Protein AF-A0A960ARK1-F1 (afdb_monomer_lite)

pLDDT: mean 86.9, std 8.91, range [54.19, 97.44]

Structure (mmCIF, N/CA/C/O backbone):
data_AF-A0A960ARK1-F1
#
_entry.id   AF-A0A960ARK1-F1
#
loop_
_atom_site.group_PDB
_atom_site.id
_atom_site.type_symbol
_atom_site.label_atom_id
_atom_site.label_alt_id
_atom_site.label_comp_id
_atom_site.label_asym_id
_atom_site.label_entity_id
_atom_site.label_seq_id
_atom_site.pdbx_PDB_ins_code
_atom_site.Cartn_x
_atom_site.Cartn_y
_atom_site.Cartn_z
_atom_site.occupancy
_atom_site.B_iso_or_equiv
_atom_site.auth_seq_id
_atom_site.auth_comp_id
_atom_site.auth_asym_id
_atom_site.auth_atom_id
_atom_site.pdbx_PDB_model_num
ATOM 1 N N . PHE A 1 1 ? 4.657 -4.966 16.141 1.00 58.72 1 PHE A N 1
ATOM 2 C CA . PHE A 1 1 ? 5.696 -5.941 16.559 1.00 58.72 1 PHE A CA 1
ATOM 3 C C . PHE A 1 1 ? 6.829 -5.249 17.342 1.00 58.72 1 PHE A C 1
ATOM 5 O O . PHE A 1 1 ? 8.009 -5.341 17.005 1.00 58.72 1 PHE A O 1
ATOM 12 N N . GLY A 1 2 ? 6.479 -4.531 18.416 1.00 61.66 2 GLY A N 1
ATOM 13 C CA . GLY A 1 2 ? 7.313 -3.431 18.928 1.00 61.66 2 GLY A CA 1
ATOM 14 C C . GLY A 1 2 ? 8.572 -3.804 19.720 1.00 61.66 2 GLY A C 1
ATOM 15 O O . GLY A 1 2 ? 9.470 -2.980 19.815 1.00 61.66 2 GLY A O 1
ATOM 16 N N . ALA A 1 3 ? 8.666 -5.019 20.268 1.00 74.06 3 ALA A N 1
ATOM 17 C CA . ALA A 1 3 ? 9.745 -5.410 21.191 1.00 74.06 3 ALA A CA 1
ATOM 18 C C . ALA A 1 3 ? 10.875 -6.238 20.546 1.00 74.06 3 ALA A C 1
ATOM 20 O O . ALA A 1 3 ? 11.722 -6.778 21.250 1.00 74.06 3 ALA A O 1
ATOM 21 N N . VAL A 1 4 ? 10.860 -6.379 19.219 1.00 78.31 4 VAL A N 1
ATOM 22 C CA . VAL A 1 4 ? 11.792 -7.223 18.456 1.00 78.31 4 VAL A CA 1
ATOM 23 C C . VAL A 1 4 ? 12.667 -6.343 17.567 1.00 78.31 4 VAL A C 1
ATOM 25 O O . VAL A 1 4 ? 12.166 -5.356 17.026 1.00 78.31 4 VAL A O 1
ATOM 28 N N . ASP A 1 5 ? 13.944 -6.696 17.402 1.00 86.12 5 ASP A N 1
ATOM 29 C CA . ASP A 1 5 ? 14.881 -6.011 16.504 1.00 86.12 5 ASP A CA 1
ATOM 30 C C . ASP A 1 5 ? 14.340 -5.869 15.067 1.00 86.12 5 ASP A C 1
ATOM 32 O O . ASP A 1 5 ? 13.632 -6.765 14.600 1.00 86.12 5 ASP A O 1
ATOM 36 N N . PRO A 1 6 ? 14.694 -4.801 14.320 1.00 80.25 6 PRO A N 1
ATOM 37 C CA . PRO A 1 6 ? 14.083 -4.486 13.022 1.00 80.25 6 PRO A CA 1
ATOM 38 C C . PRO A 1 6 ? 14.102 -5.631 11.997 1.00 80.25 6 PRO A C 1
ATOM 40 O O . PRO A 1 6 ? 13.084 -5.919 11.377 1.00 80.25 6 PRO A O 1
ATOM 43 N N . ILE A 1 7 ? 15.229 -6.338 11.862 1.00 83.88 7 ILE A N 1
ATOM 44 C CA . ILE A 1 7 ? 15.363 -7.451 10.904 1.00 83.88 7 ILE A CA 1
ATOM 45 C C . ILE A 1 7 ? 14.498 -8.645 11.326 1.00 83.88 7 ILE A C 1
ATOM 47 O O . ILE A 1 7 ? 13.845 -9.287 10.506 1.00 83.88 7 ILE A O 1
ATOM 51 N N . ALA A 1 8 ? 14.492 -8.965 12.620 1.00 85.12 8 ALA A N 1
ATOM 52 C CA . ALA A 1 8 ? 13.692 -10.066 13.141 1.00 85.12 8 ALA A CA 1
ATOM 53 C C . ALA A 1 8 ? 12.192 -9.735 13.083 1.00 85.12 8 ALA A C 1
ATOM 55 O O . ALA A 1 8 ? 11.381 -10.610 12.790 1.00 85.12 8 ALA A O 1
ATOM 56 N N . ARG A 1 9 ? 11.828 -8.465 13.283 1.00 87.56 9 ARG A N 1
ATOM 57 C CA . ARG A 1 9 ? 10.473 -7.951 13.101 1.00 87.56 9 ARG A CA 1
ATOM 58 C C . ARG A 1 9 ? 9.977 -8.169 11.677 1.00 87.56 9 ARG A C 1
ATOM 60 O O . ARG A 1 9 ? 8.888 -8.703 11.512 1.00 87.56 9 ARG A O 1
ATOM 67 N N . GLU A 1 10 ? 10.766 -7.786 10.680 1.00 87.69 10 GLU A N 1
ATOM 68 C CA . GLU A 1 10 ? 10.393 -7.943 9.273 1.00 87.69 10 GLU A CA 1
ATOM 69 C C . GLU A 1 10 ? 10.127 -9.412 8.920 1.00 87.69 10 GLU A C 1
ATOM 71 O O . GLU A 1 10 ? 9.072 -9.735 8.380 1.00 87.69 10 GLU A O 1
ATOM 76 N N . ARG A 1 11 ? 11.009 -10.320 9.356 1.00 89.25 11 ARG A N 1
ATOM 77 C CA . ARG A 1 11 ? 10.811 -11.766 9.165 1.00 89.25 11 ARG A CA 1
ATOM 78 C C . ARG A 1 11 ? 9.528 -12.277 9.818 1.00 89.25 11 ARG A C 1
ATOM 80 O O . ARG A 1 11 ? 8.808 -13.064 9.219 1.00 89.25 11 ARG A O 1
ATOM 87 N N . LEU A 1 12 ? 9.225 -11.838 11.041 1.00 91.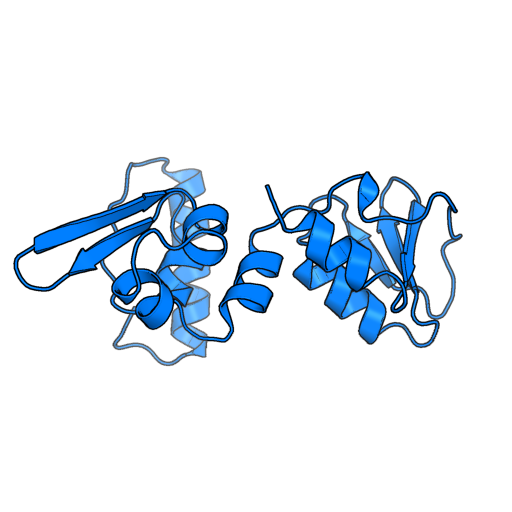94 12 LEU A N 1
ATOM 88 C CA . LEU A 1 12 ? 8.000 -12.248 11.735 1.00 91.94 12 LEU A CA 1
ATOM 89 C C . LEU A 1 12 ? 6.734 -11.755 11.028 1.00 91.94 12 LEU A C 1
ATOM 91 O O . LEU A 1 12 ? 5.715 -12.440 11.060 1.00 91.94 12 LEU A O 1
ATOM 95 N N . GLN A 1 13 ? 6.789 -10.577 10.411 1.00 91.75 13 GLN A N 1
ATOM 96 C CA . GLN A 1 13 ? 5.689 -10.041 9.617 1.00 91.75 13 GLN A CA 1
ATOM 97 C C . GLN A 1 13 ? 5.440 -10.891 8.368 1.00 91.75 13 GLN A C 1
ATOM 99 O O . GLN A 1 13 ? 4.292 -11.223 8.081 1.00 91.75 13 GLN A O 1
ATOM 104 N N . ASP A 1 14 ? 6.501 -11.300 7.674 1.00 92.94 14 ASP A N 1
ATOM 105 C CA . ASP A 1 14 ? 6.389 -12.143 6.480 1.00 92.94 14 ASP A CA 1
ATOM 106 C C . ASP A 1 14 ? 5.857 -13.544 6.831 1.00 92.94 14 ASP A C 1
ATOM 108 O O . ASP A 1 14 ? 4.942 -14.052 6.182 1.00 92.94 14 ASP A O 1
ATOM 112 N N . GLU A 1 15 ? 6.350 -14.139 7.922 1.00 93.69 15 GLU A N 1
ATOM 113 C CA . GLU A 1 15 ? 5.837 -15.410 8.453 1.00 93.69 15 GLU A CA 1
ATOM 114 C C . GLU A 1 15 ? 4.368 -15.306 8.884 1.00 93.69 15 GLU A C 1
ATOM 116 O O . GLU A 1 15 ? 3.571 -16.221 8.657 1.00 93.69 15 GLU A O 1
ATOM 121 N N . PHE A 1 16 ? 3.976 -14.178 9.484 1.00 93.50 16 PHE A N 1
ATOM 122 C CA . PHE A 1 16 ? 2.583 -13.917 9.831 1.00 93.50 16 PHE A CA 1
ATOM 123 C C . PHE A 1 16 ? 1.691 -13.878 8.584 1.00 93.50 16 PHE A C 1
ATOM 125 O O . PHE A 1 16 ? 0.634 -14.509 8.589 1.00 93.50 16 PHE A O 1
ATOM 132 N N . LEU A 1 17 ? 2.115 -13.196 7.514 1.00 92.94 17 LEU A N 1
ATOM 133 C CA . LEU A 1 17 ? 1.376 -13.143 6.249 1.00 92.94 17 LEU A CA 1
ATOM 134 C C . LEU A 1 17 ? 1.247 -14.532 5.611 1.00 92.94 17 LEU A C 1
ATOM 136 O O . LEU A 1 17 ? 0.144 -14.941 5.246 1.00 92.94 17 LEU A O 1
ATOM 140 N N . ALA A 1 18 ? 2.340 -15.298 5.560 1.00 93.81 18 ALA A N 1
ATOM 141 C CA . ALA A 1 18 ? 2.333 -16.664 5.037 1.00 93.81 18 ALA A CA 1
ATOM 142 C C . ALA A 1 18 ? 1.404 -17.590 5.845 1.00 93.81 18 ALA A C 1
ATOM 144 O O . ALA A 1 18 ? 0.679 -18.427 5.296 1.00 93.81 18 ALA A O 1
ATOM 145 N N . LEU A 1 19 ? 1.387 -17.438 7.172 1.00 93.56 19 LEU A N 1
ATOM 146 C CA . LEU A 1 19 ? 0.465 -18.168 8.032 1.00 93.56 19 LEU A CA 1
ATOM 147 C C . LEU A 1 19 ? -0.985 -17.732 7.800 1.00 93.56 19 LEU A C 1
ATOM 149 O O . LEU A 1 19 ? -1.864 -18.590 7.706 1.00 93.56 19 LEU A O 1
ATOM 153 N N . HIS A 1 20 ? -1.245 -16.429 7.711 1.00 92.62 20 HIS A N 1
ATOM 154 C CA . HIS A 1 20 ? -2.579 -15.892 7.482 1.00 92.62 20 HIS A CA 1
ATOM 155 C C . HIS A 1 20 ? -3.178 -16.414 6.169 1.00 92.62 20 HIS A C 1
ATOM 157 O O . HIS A 1 20 ? -4.307 -16.906 6.190 1.00 92.62 20 HIS A O 1
ATOM 163 N N . ASP A 1 21 ? -2.408 -16.428 5.077 1.00 92.62 21 ASP A N 1
ATOM 164 C CA . ASP A 1 21 ? -2.853 -16.942 3.773 1.00 92.62 21 ASP A CA 1
ATOM 165 C C . ASP A 1 21 ? -3.238 -18.435 3.821 1.00 92.62 21 ASP A C 1
ATOM 167 O O . ASP A 1 21 ? -4.227 -18.879 3.224 1.00 92.62 21 ASP A O 1
ATOM 171 N N . ARG A 1 22 ? -2.514 -19.215 4.632 1.00 94.44 22 ARG A N 1
ATOM 172 C CA . ARG A 1 22 ? -2.778 -20.644 4.834 1.00 94.44 22 ARG A CA 1
ATOM 173 C C . ARG A 1 22 ? -3.987 -20.923 5.731 1.00 94.44 22 ARG A C 1
ATOM 175 O O . ARG A 1 22 ? -4.740 -21.856 5.461 1.00 94.44 22 ARG A O 1
ATOM 182 N N . VAL A 1 23 ? -4.159 -20.177 6.826 1.00 94.81 23 VAL A N 1
ATOM 183 C CA . VAL A 1 23 ? -5.200 -20.455 7.841 1.00 94.81 23 VAL A CA 1
ATOM 184 C C . VAL A 1 23 ? -6.515 -19.726 7.525 1.00 94.81 23 VAL A C 1
ATOM 186 O O . VAL A 1 23 ? -7.590 -20.223 7.872 1.00 94.81 23 VAL A O 1
ATOM 189 N N . ARG A 1 24 ? -6.448 -18.569 6.853 1.00 90.88 24 ARG A N 1
ATOM 190 C CA . ARG A 1 24 ? -7.590 -17.751 6.399 1.00 90.88 24 ARG A CA 1
ATOM 191 C C . ARG A 1 24 ? -8.578 -17.403 7.512 1.00 90.88 24 ARG A C 1
ATOM 193 O O . ARG A 1 24 ? -9.791 -17.574 7.381 1.00 90.88 24 ARG A O 1
ATOM 200 N N . LYS A 1 25 ? -8.056 -16.944 8.649 1.00 94.75 25 LYS A N 1
ATOM 201 C CA . LYS A 1 25 ? -8.862 -16.412 9.760 1.00 94.75 25 LYS A CA 1
ATOM 202 C C . LYS A 1 25 ? -8.853 -14.901 9.721 1.00 94.75 25 LYS A C 1
ATOM 204 O O . LYS A 1 25 ? -7.821 -14.312 9.442 1.00 94.75 25 LYS A O 1
ATOM 209 N N . THR A 1 26 ? -9.969 -14.282 10.083 1.00 95.06 26 THR A N 1
ATOM 210 C CA . THR A 1 26 ? -10.017 -12.837 10.306 1.00 95.06 26 THR A CA 1
ATOM 211 C C . THR A 1 26 ? -9.109 -12.471 11.478 1.00 95.06 26 THR A C 1
ATOM 213 O O . THR A 1 26 ? -9.264 -13.015 12.572 1.00 95.06 26 THR A O 1
ATOM 216 N N . VAL A 1 27 ? -8.171 -11.553 11.247 1.00 94.19 27 VAL A N 1
ATOM 217 C CA . VAL A 1 27 ? -7.255 -11.039 12.269 1.00 94.19 27 VAL A CA 1
ATOM 218 C C . VAL A 1 27 ? -7.490 -9.544 12.437 1.00 94.19 27 VAL A C 1
ATOM 220 O O . VAL A 1 27 ? -7.652 -8.823 11.458 1.00 94.19 27 VAL A O 1
ATOM 223 N N . VAL A 1 28 ? -7.494 -9.082 13.685 1.00 95.06 28 VAL A N 1
ATOM 224 C CA . VAL A 1 28 ? -7.443 -7.657 14.020 1.00 95.06 28 VAL A CA 1
ATOM 225 C C . VAL A 1 28 ? -6.086 -7.395 14.656 1.00 95.06 28 VAL A C 1
ATOM 227 O O . VAL A 1 28 ? -5.803 -7.904 15.741 1.00 95.06 28 VAL A O 1
ATOM 230 N N . LEU A 1 29 ? -5.240 -6.632 13.965 1.00 93.75 29 LEU A N 1
ATOM 231 C CA . LEU A 1 29 ? -3.935 -6.212 14.463 1.00 93.75 29 LEU A CA 1
ATOM 232 C C . LEU A 1 29 ? -4.016 -4.762 14.945 1.00 93.75 29 LEU A C 1
ATOM 234 O O . LEU A 1 29 ? -4.560 -3.905 14.255 1.00 93.75 29 LEU A O 1
ATOM 238 N N . VAL A 1 30 ? -3.448 -4.490 16.119 1.00 93.44 30 VAL A N 1
ATOM 239 C CA . VAL A 1 30 ? -3.320 -3.133 16.658 1.00 93.44 30 VAL A CA 1
ATOM 240 C C . VAL A 1 30 ? -1.851 -2.747 16.633 1.00 93.44 30 VAL A C 1
ATOM 242 O O . VAL A 1 30 ? -1.007 -3.444 17.199 1.00 93.44 30 VAL A O 1
ATOM 245 N N . THR A 1 31 ? -1.549 -1.631 15.982 1.00 91.56 31 THR A N 1
ATOM 246 C CA . THR A 1 31 ? -0.206 -1.060 15.927 1.00 91.56 31 THR A CA 1
ATOM 247 C C . THR A 1 31 ? -0.275 0.463 15.989 1.00 91.56 31 THR A C 1
ATOM 249 O O . THR A 1 31 ? -1.310 1.060 15.700 1.00 91.56 31 THR A O 1
ATOM 252 N N . HIS A 1 32 ? 0.826 1.076 16.411 1.00 90.06 32 HIS A N 1
ATOM 253 C CA . HIS A 1 32 ? 1.029 2.525 16.360 1.00 90.06 32 HIS A CA 1
ATOM 254 C C . HIS A 1 32 ? 1.868 2.944 15.145 1.00 90.06 32 HIS A C 1
ATOM 256 O O . HIS A 1 32 ? 2.070 4.133 14.931 1.00 90.06 32 HIS A O 1
ATOM 262 N N . ASP A 1 33 ? 2.381 1.975 14.387 1.00 88.69 33 ASP A N 1
ATOM 263 C CA . ASP A 1 33 ? 3.251 2.193 13.241 1.00 88.69 33 ASP A CA 1
ATOM 264 C C . ASP A 1 33 ? 2.443 2.035 11.947 1.00 88.69 33 ASP A C 1
ATOM 266 O O . ASP A 1 33 ? 1.866 0.976 11.675 1.00 88.69 33 ASP A O 1
ATOM 270 N N . ILE A 1 34 ? 2.385 3.105 11.154 1.00 89.50 34 ILE A N 1
ATOM 271 C CA . ILE A 1 34 ? 1.658 3.110 9.885 1.00 89.50 34 ILE A CA 1
ATOM 272 C C . ILE A 1 34 ? 2.263 2.130 8.876 1.00 89.50 34 ILE A C 1
ATOM 274 O O . ILE A 1 34 ? 1.515 1.522 8.113 1.00 89.50 34 ILE A O 1
ATOM 278 N N . ASP A 1 35 ? 3.577 1.909 8.896 1.00 88.75 35 ASP A N 1
ATOM 279 C CA . ASP A 1 35 ? 4.238 1.014 7.947 1.00 88.75 35 ASP A CA 1
ATOM 280 C C . ASP A 1 35 ? 3.884 -0.446 8.239 1.00 88.75 35 ASP A C 1
ATOM 282 O O . ASP A 1 35 ? 3.647 -1.228 7.314 1.00 88.75 35 ASP A O 1
ATOM 286 N N . GLU A 1 36 ? 3.729 -0.805 9.519 1.00 91.31 36 GLU A N 1
ATOM 287 C CA . GLU A 1 36 ? 3.184 -2.111 9.901 1.00 91.31 36 GLU A CA 1
ATOM 288 C C . GLU A 1 36 ? 1.738 -2.274 9.415 1.00 91.31 36 GLU A C 1
ATOM 290 O O . GLU A 1 36 ? 1.387 -3.320 8.868 1.00 91.31 36 GLU A O 1
ATOM 295 N N . ALA A 1 37 ? 0.897 -1.248 9.589 1.00 93.56 37 ALA A N 1
ATOM 296 C CA . ALA A 1 37 ? -0.502 -1.296 9.169 1.00 93.56 37 ALA A CA 1
ATOM 297 C C . ALA A 1 37 ? -0.648 -1.408 7.642 1.00 93.56 37 ALA A C 1
ATOM 299 O O . ALA A 1 37 ? -1.498 -2.154 7.161 1.00 93.56 37 ALA A O 1
ATOM 300 N N . VAL A 1 38 ? 0.200 -0.706 6.886 1.00 92.56 38 VAL A N 1
ATOM 301 C CA . VAL A 1 38 ? 0.227 -0.737 5.417 1.00 92.56 38 VAL A CA 1
ATOM 302 C C . VAL A 1 38 ? 0.731 -2.079 4.894 1.00 92.56 38 VAL A C 1
ATOM 304 O O . VAL A 1 38 ? 0.164 -2.597 3.937 1.00 92.56 38 VAL A O 1
ATOM 307 N N . LYS A 1 39 ? 1.764 -2.661 5.519 1.00 91.00 39 LYS A N 1
ATOM 308 C CA . LYS A 1 39 ? 2.320 -3.955 5.096 1.00 91.00 39 LYS A CA 1
ATOM 309 C C . LYS A 1 39 ? 1.389 -5.129 5.413 1.00 91.00 39 LYS A C 1
ATOM 311 O O . LYS A 1 39 ? 1.322 -6.075 4.636 1.00 91.00 39 LYS A O 1
ATOM 316 N N . LEU A 1 40 ? 0.721 -5.101 6.566 1.00 93.25 40 LEU A N 1
ATOM 317 C CA . LEU A 1 40 ? 0.000 -6.263 7.102 1.00 93.25 40 LEU A CA 1
ATOM 318 C C . LEU A 1 40 ? -1.519 -6.211 6.925 1.00 93.25 40 LEU A C 1
ATOM 320 O O . LEU A 1 40 ? -2.179 -7.233 7.099 1.00 93.25 40 LEU A O 1
ATOM 324 N N . GLY A 1 41 ? -2.086 -5.029 6.686 1.00 93.19 41 GLY A N 1
ATOM 325 C CA . GLY A 1 41 ? -3.526 -4.813 6.722 1.00 93.19 41 GLY A CA 1
ATOM 326 C C . GLY A 1 41 ? -4.173 -4.791 5.343 1.00 93.19 41 GLY A C 1
ATOM 327 O O . GLY A 1 41 ? -3.802 -3.995 4.487 1.00 93.19 41 GLY A O 1
ATOM 328 N N . ASP A 1 42 ? -5.254 -5.555 5.177 1.00 94.31 42 ASP A N 1
ATOM 329 C CA . ASP A 1 42 ? -6.162 -5.393 4.029 1.00 94.31 42 ASP A CA 1
ATOM 330 C C . ASP A 1 42 ? -6.926 -4.059 4.097 1.00 94.31 42 ASP A C 1
ATOM 332 O O . ASP A 1 42 ? -7.288 -3.449 3.085 1.00 94.31 42 ASP A O 1
ATOM 336 N N . ARG A 1 43 ? -7.213 -3.621 5.328 1.00 96.44 43 ARG A N 1
ATOM 337 C CA . ARG A 1 43 ? -7.876 -2.364 5.680 1.00 96.44 43 ARG A CA 1
ATOM 338 C C . ARG A 1 43 ? -7.252 -1.800 6.949 1.00 96.44 43 ARG A C 1
ATOM 340 O O . ARG A 1 43 ? -6.900 -2.550 7.856 1.00 96.44 43 ARG A O 1
ATOM 347 N N . ILE A 1 44 ? -7.178 -0.479 7.028 1.00 97.19 44 ILE A N 1
ATOM 348 C CA . ILE A 1 44 ? -6.596 0.260 8.144 1.00 97.19 44 ILE A CA 1
ATOM 349 C C . ILE A 1 44 ? -7.694 1.093 8.796 1.00 97.19 44 ILE A C 1
ATOM 351 O O . ILE A 1 44 ? -8.381 1.851 8.116 1.00 97.19 44 ILE A O 1
ATOM 355 N N . ALA A 1 45 ? -7.841 0.952 10.113 1.00 97.19 45 ALA A N 1
ATOM 356 C CA . ALA A 1 45 ? -8.664 1.819 10.947 1.00 97.19 45 ALA A CA 1
ATOM 357 C C . ALA A 1 45 ? -7.747 2.777 11.715 1.00 97.19 45 ALA A C 1
ATOM 359 O O . ALA A 1 45 ? -7.030 2.355 12.621 1.00 97.19 45 ALA A O 1
ATOM 360 N N . VAL A 1 46 ? -7.762 4.059 11.360 1.00 96.12 46 VAL A N 1
ATOM 361 C CA . VAL A 1 46 ? -7.031 5.096 12.092 1.00 96.12 46 VAL A CA 1
ATOM 362 C C . VAL A 1 46 ? -7.913 5.579 13.234 1.00 96.12 46 VAL A C 1
ATOM 364 O O . VAL A 1 46 ? -9.025 6.062 13.014 1.00 96.12 46 VAL A O 1
ATOM 367 N N . MET A 1 47 ? -7.426 5.429 14.462 1.00 94.69 47 MET A N 1
ATOM 368 C CA . MET A 1 47 ? -8.155 5.798 15.672 1.00 94.69 47 MET A CA 1
ATOM 369 C C . MET A 1 47 ? -7.408 6.899 16.419 1.00 94.69 47 MET A C 1
ATOM 371 O O . MET A 1 47 ? -6.192 6.822 16.588 1.00 94.69 47 MET A O 1
ATOM 375 N N . ARG A 1 48 ? -8.135 7.901 16.918 1.00 91.81 48 ARG A N 1
ATOM 376 C CA . ARG A 1 48 ? -7.579 8.934 17.803 1.00 91.81 48 ARG A CA 1
ATOM 377 C C . ARG A 1 48 ? -7.848 8.632 19.273 1.00 91.81 48 ARG A C 1
ATOM 379 O O . ARG A 1 48 ? -8.631 7.748 19.635 1.00 91.81 48 ARG A O 1
ATOM 386 N N . GLN A 1 49 ? -7.221 9.429 20.136 1.00 90.50 49 GLN A N 1
ATOM 387 C CA . GLN A 1 49 ? -7.406 9.362 21.583 1.00 90.50 49 GLN A CA 1
ATOM 388 C C . GLN A 1 49 ? -8.893 9.383 21.966 1.00 90.50 49 GLN A C 1
ATOM 390 O O . GLN A 1 49 ? -9.670 10.176 21.438 1.00 90.50 49 GLN A O 1
ATOM 395 N N . GLY A 1 50 ? -9.274 8.508 22.899 1.00 91.94 50 GLY A N 1
ATOM 396 C CA . GLY A 1 50 ? -10.669 8.307 23.296 1.00 91.94 50 GLY A CA 1
ATOM 397 C C . GLY A 1 50 ? -11.408 7.246 22.475 1.00 91.94 50 GLY A C 1
ATOM 398 O O . GLY A 1 50 ? -12.578 7.004 22.744 1.00 91.94 50 GLY A O 1
ATOM 399 N N . GLY A 1 51 ? -10.738 6.587 21.520 1.00 90.25 51 GLY A N 1
ATOM 400 C CA . GLY A 1 51 ? -11.312 5.476 20.755 1.00 90.25 51 GLY A CA 1
ATOM 401 C C . GLY A 1 51 ? -12.187 5.915 19.580 1.00 90.25 51 GLY A C 1
ATOM 402 O O . GLY A 1 51 ? -12.962 5.112 19.067 1.00 90.25 51 GLY A O 1
ATOM 403 N N . TYR A 1 52 ? -12.073 7.172 19.147 1.00 94.19 52 TYR A N 1
ATOM 404 C CA . TYR A 1 52 ? -12.815 7.677 17.995 1.00 94.19 52 TYR A CA 1
ATOM 405 C C . TYR A 1 52 ? -12.149 7.230 16.692 1.00 94.19 52 TYR A C 1
ATOM 407 O O . TYR A 1 52 ? -10.939 7.389 16.520 1.00 94.19 52 TYR A O 1
ATOM 415 N N . LEU A 1 53 ? -12.946 6.676 15.780 1.00 96.00 53 LEU A N 1
ATOM 416 C CA . LEU A 1 53 ? -12.512 6.308 14.437 1.00 96.00 53 LEU A CA 1
ATOM 417 C C . LEU A 1 53 ? -12.441 7.561 13.558 1.00 96.00 53 LEU A C 1
ATOM 419 O O . LEU A 1 53 ? -13.447 8.241 13.382 1.00 96.00 53 LEU A O 1
ATOM 423 N N . GLU A 1 54 ? -11.270 7.832 12.995 1.00 96.31 54 GLU A N 1
ATOM 424 C CA . GLU A 1 54 ? -11.033 8.962 12.089 1.00 96.31 54 GLU A CA 1
ATOM 425 C C . GLU A 1 54 ? -11.154 8.542 10.618 1.00 96.31 54 GLU A C 1
ATOM 427 O O . GLU A 1 54 ? -11.752 9.251 9.810 1.00 96.31 54 GLU A O 1
ATOM 432 N N . GLN A 1 55 ? -10.632 7.361 10.268 1.00 97.19 55 GLN A N 1
ATOM 433 C CA . GLN A 1 55 ? -10.711 6.815 8.911 1.00 97.19 55 GLN A CA 1
ATOM 434 C C . GLN A 1 55 ? -10.676 5.286 8.923 1.00 97.19 55 GLN A C 1
ATOM 436 O O . GLN A 1 55 ? -9.959 4.687 9.722 1.00 97.19 55 GLN A O 1
ATOM 441 N N . TYR A 1 56 ? -11.422 4.654 8.014 1.00 97.44 56 TYR A N 1
ATOM 442 C CA . TYR A 1 56 ? -11.363 3.214 7.768 1.00 97.44 56 TYR A CA 1
ATOM 443 C C . TYR A 1 56 ? -11.391 2.920 6.270 1.00 97.44 56 TYR A C 1
ATOM 445 O O . TYR A 1 56 ? -12.440 3.035 5.637 1.00 97.44 56 TYR A O 1
ATOM 453 N N . ASP A 1 57 ? -10.251 2.536 5.699 1.00 96.88 57 ASP A N 1
ATOM 454 C CA . ASP A 1 57 ? -10.150 2.256 4.263 1.00 96.88 57 ASP A CA 1
ATOM 455 C C . ASP A 1 57 ? -8.973 1.320 3.932 1.00 96.88 57 ASP A C 1
ATOM 457 O O . ASP A 1 57 ? -8.265 0.850 4.822 1.00 96.88 57 ASP A O 1
ATOM 461 N N . ARG A 1 58 ? -8.769 1.009 2.650 1.00 95.56 58 ARG A N 1
ATOM 462 C CA . ARG A 1 58 ? -7.586 0.300 2.150 1.00 95.56 58 ARG A CA 1
ATOM 463 C C . ARG A 1 58 ? -6.316 1.138 2.355 1.00 95.56 58 ARG A C 1
ATOM 465 O O . ARG A 1 58 ? -6.397 2.368 2.295 1.00 95.56 58 ARG A O 1
ATOM 472 N N . PRO A 1 59 ? -5.133 0.506 2.478 1.00 94.12 59 PRO A N 1
ATOM 473 C CA . PRO A 1 59 ? -3.864 1.218 2.642 1.00 94.12 59 PRO A CA 1
ATOM 474 C C . PRO A 1 59 ? -3.635 2.340 1.618 1.00 94.12 59 PRO A C 1
ATOM 476 O O . PRO A 1 59 ? -3.332 3.469 1.995 1.00 94.12 59 PRO A O 1
ATOM 479 N N . ALA A 1 60 ? -3.868 2.074 0.328 1.00 90.50 60 ALA A N 1
ATOM 480 C CA . ALA A 1 60 ? -3.686 3.068 -0.734 1.00 90.50 60 ALA A CA 1
ATOM 481 C C . ALA A 1 60 ? -4.585 4.310 -0.569 1.00 90.50 60 ALA A C 1
ATOM 483 O O . ALA A 1 60 ? -4.153 5.429 -0.854 1.00 90.50 60 ALA A O 1
ATOM 484 N N . ALA A 1 61 ? -5.816 4.126 -0.080 1.00 91.69 61 ALA A N 1
ATOM 485 C CA . ALA A 1 61 ? -6.766 5.210 0.143 1.00 91.69 61 ALA A CA 1
ATOM 486 C C . ALA A 1 61 ? -6.407 6.031 1.387 1.00 91.69 61 ALA A C 1
ATOM 488 O O . ALA A 1 61 ? -6.411 7.254 1.318 1.00 91.69 61 ALA A O 1
ATOM 489 N N . VAL A 1 62 ? -6.006 5.382 2.485 1.00 93.94 62 VAL A N 1
ATOM 490 C CA . VAL A 1 62 ? -5.542 6.072 3.704 1.00 93.94 62 VAL A CA 1
ATOM 491 C C . VAL A 1 62 ? -4.302 6.929 3.427 1.00 93.94 62 VAL A C 1
ATOM 493 O O . VAL A 1 62 ? -4.215 8.062 3.892 1.00 93.94 62 VAL A O 1
ATOM 496 N N . LEU A 1 63 ? -3.365 6.429 2.615 1.00 91.38 63 LEU A N 1
ATOM 497 C CA . LEU A 1 63 ? -2.154 7.167 2.240 1.00 91.38 63 LEU A CA 1
ATOM 498 C C . LEU A 1 63 ? -2.416 8.274 1.204 1.00 91.38 63 LEU A C 1
ATOM 500 O O . LEU A 1 63 ? -1.750 9.309 1.222 1.00 91.38 63 LEU A O 1
ATOM 504 N N . GLY A 1 64 ? -3.349 8.056 0.272 1.00 87.62 64 GLY A N 1
ATOM 505 C CA . GLY A 1 64 ? -3.641 8.986 -0.822 1.00 87.62 64 GLY A CA 1
ATOM 506 C C . GLY A 1 64 ? -4.664 10.073 -0.488 1.00 87.62 64 GLY A C 1
ATOM 507 O O . GLY A 1 64 ? -4.544 11.188 -0.992 1.00 87.62 64 GLY A O 1
ATOM 508 N N . PHE A 1 65 ? -5.648 9.744 0.350 1.00 89.75 65 PHE A N 1
ATOM 509 C CA . PHE A 1 65 ? -6.827 10.555 0.676 1.00 89.75 65 PHE A CA 1
ATOM 510 C C . PHE A 1 65 ? -7.089 10.520 2.185 1.00 89.75 65 PHE A C 1
ATOM 512 O O . PHE A 1 65 ? -8.099 9.962 2.627 1.00 89.75 65 PHE A O 1
ATOM 519 N N . PRO A 1 66 ? -6.181 11.085 2.998 1.00 92.44 66 PRO A N 1
ATOM 520 C CA . PRO A 1 66 ? -6.448 11.259 4.417 1.00 92.44 66 PRO A CA 1
ATOM 521 C C . PRO A 1 66 ? -7.707 12.120 4.601 1.00 92.44 66 PRO A C 1
ATOM 523 O O . PRO A 1 66 ? -7.828 13.187 3.997 1.00 92.44 66 PRO A O 1
ATOM 526 N N . THR A 1 67 ? -8.660 11.655 5.411 1.00 94.06 67 THR A N 1
ATOM 527 C CA . THR A 1 67 ? -9.960 12.330 5.608 1.00 94.06 67 THR A CA 1
ATOM 528 C C . THR A 1 67 ? -9.918 13.476 6.617 1.00 94.06 67 THR A C 1
ATOM 530 O O . THR A 1 67 ? -10.877 14.243 6.707 1.00 94.06 67 THR A O 1
ATOM 533 N N . SER A 1 68 ? -8.828 13.609 7.373 1.00 93.12 68 SER A N 1
ATOM 534 C CA . SER A 1 68 ? -8.603 14.701 8.321 1.00 93.12 68 SER A CA 1
ATOM 535 C C . SER A 1 68 ? -7.119 15.057 8.414 1.00 93.12 68 SER A C 1
ATOM 537 O O . SER A 1 68 ? -6.256 14.239 8.079 1.00 93.12 68 SER A O 1
ATOM 539 N N . ASP A 1 69 ? -6.817 16.261 8.909 1.00 92.38 69 ASP A N 1
ATOM 540 C CA . ASP A 1 69 ? -5.437 16.704 9.165 1.00 92.38 69 ASP A CA 1
ATOM 541 C C . ASP A 1 69 ? -4.721 15.759 10.136 1.00 92.38 69 ASP A C 1
ATOM 543 O O . ASP A 1 69 ? -3.555 15.438 9.948 1.00 92.38 69 ASP A O 1
ATOM 547 N N . PHE A 1 70 ? -5.450 15.212 11.115 1.00 92.94 70 PHE A N 1
ATOM 548 C CA . PHE A 1 70 ? -4.914 14.199 12.019 1.00 92.94 70 PHE A CA 1
ATOM 549 C C . PHE A 1 70 ? -4.447 12.950 11.265 1.00 92.94 70 PHE A C 1
ATOM 551 O O . PHE A 1 70 ? -3.353 12.455 11.524 1.00 92.94 70 PHE A O 1
ATOM 558 N N . VAL A 1 71 ? -5.254 12.433 10.330 1.00 93.31 71 VAL A N 1
ATOM 559 C CA . VAL A 1 71 ? -4.843 11.266 9.537 1.00 93.31 71 VAL A CA 1
ATOM 560 C C . VAL A 1 71 ? -3.674 11.630 8.626 1.00 93.31 71 VAL A C 1
ATOM 562 O O . VAL A 1 71 ? -2.740 10.841 8.514 1.00 93.31 71 VAL A O 1
ATOM 565 N N . ALA A 1 72 ? -3.684 12.824 8.024 1.00 91.62 72 ALA A N 1
ATOM 566 C CA . ALA A 1 72 ? -2.598 13.306 7.173 1.00 91.62 72 ALA A CA 1
ATOM 567 C C . ALA A 1 72 ? -1.261 13.408 7.928 1.00 91.62 72 ALA A C 1
ATOM 569 O O . ALA A 1 72 ? -0.230 12.974 7.409 1.00 91.62 72 ALA A O 1
ATOM 570 N N . ASP A 1 73 ? -1.288 13.924 9.157 1.00 89.88 73 ASP A N 1
ATOM 571 C CA . ASP A 1 73 ? -0.126 14.008 10.041 1.00 89.88 73 ASP A CA 1
ATOM 572 C C . ASP A 1 73 ? 0.327 12.619 10.501 1.00 89.88 73 ASP A C 1
ATOM 574 O O . ASP A 1 73 ? 1.524 12.333 10.525 1.00 89.88 73 ASP A O 1
ATOM 578 N N . PHE A 1 74 ? -0.622 11.729 10.812 1.00 88.88 74 PHE A N 1
ATOM 579 C CA . PHE A 1 74 ? -0.339 10.366 11.259 1.00 88.88 74 PHE A CA 1
ATOM 580 C C . PHE A 1 74 ? 0.361 9.524 10.185 1.00 88.88 74 PHE A C 1
ATOM 582 O O . PHE A 1 74 ? 1.302 8.794 10.491 1.00 88.88 74 PHE A O 1
ATOM 589 N N . VAL A 1 75 ? -0.072 9.620 8.921 1.00 88.88 75 VAL A N 1
ATOM 590 C CA . VAL A 1 75 ? 0.559 8.874 7.815 1.00 88.88 75 VAL A CA 1
ATOM 591 C C . VAL A 1 75 ? 1.899 9.469 7.375 1.00 88.88 75 VAL A C 1
ATOM 593 O O . VAL A 1 75 ? 2.718 8.761 6.788 1.00 88.88 75 VAL A O 1
ATOM 596 N N . GLY A 1 76 ? 2.133 10.750 7.669 1.00 86.44 76 GLY A N 1
ATOM 597 C CA . GLY A 1 76 ? 3.400 11.433 7.442 1.00 86.44 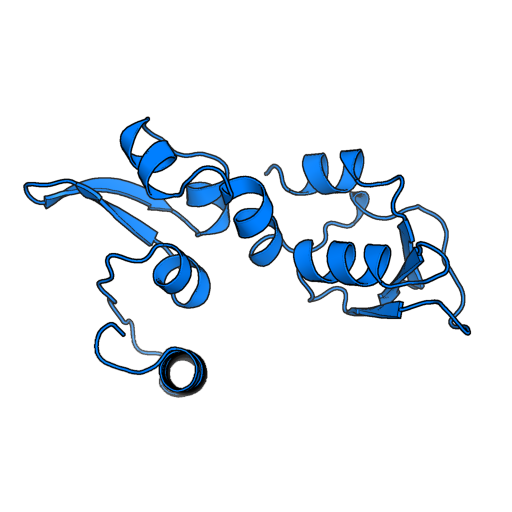76 GLY A CA 1
ATOM 598 C C . GLY A 1 76 ? 3.576 12.072 6.058 1.00 86.44 76 GLY A C 1
ATOM 599 O O . GLY A 1 76 ? 2.736 12.002 5.151 1.00 86.44 76 GLY A O 1
ATOM 600 N N . SER A 1 77 ? 4.713 12.752 5.897 1.00 80.44 77 SER A N 1
ATOM 601 C CA . SER A 1 77 ? 5.076 13.505 4.688 1.00 80.44 77 SER A CA 1
ATOM 602 C C . SER A 1 77 ? 5.553 12.619 3.533 1.00 80.44 77 SER A C 1
ATOM 604 O O . SER A 1 77 ? 5.454 13.013 2.373 1.00 80.44 77 SER A O 1
ATOM 606 N N . ASP A 1 78 ? 6.007 11.402 3.826 1.00 82.38 78 ASP A N 1
ATOM 607 C CA . ASP A 1 78 ? 6.465 10.402 2.859 1.00 82.38 78 ASP A CA 1
ATOM 608 C C . ASP A 1 78 ? 5.333 9.512 2.313 1.00 82.38 78 ASP A C 1
ATOM 610 O O . ASP A 1 78 ? 5.577 8.594 1.525 1.00 82.38 78 ASP A O 1
ATOM 614 N N . ARG A 1 79 ? 4.073 9.826 2.653 1.00 79.75 79 ARG A N 1
ATOM 615 C CA . ARG A 1 79 ? 2.872 9.093 2.216 1.00 79.75 79 ARG A CA 1
ATOM 616 C C . ARG A 1 79 ? 2.783 8.881 0.705 1.00 79.75 79 ARG A C 1
ATOM 618 O O . ARG A 1 79 ? 2.271 7.856 0.270 1.00 79.75 79 ARG A O 1
ATOM 625 N N . ALA A 1 80 ? 3.303 9.815 -0.098 1.00 80.88 80 ALA A N 1
ATOM 626 C CA . ALA A 1 80 ? 3.323 9.685 -1.553 1.00 80.88 80 ALA A CA 1
ATOM 627 C C . ALA A 1 80 ? 4.164 8.478 -1.994 1.00 80.88 80 ALA A C 1
ATOM 629 O O . ALA A 1 80 ? 3.698 7.676 -2.795 1.00 80.88 80 ALA A O 1
ATOM 630 N N . ILE A 1 81 ? 5.355 8.303 -1.411 1.00 84.88 81 ILE A N 1
ATOM 631 C CA . ILE A 1 81 ? 6.239 7.162 -1.685 1.00 84.88 81 ILE A CA 1
ATOM 632 C C . ILE A 1 81 ? 5.660 5.877 -1.092 1.00 84.88 81 ILE A C 1
ATOM 634 O O . ILE A 1 81 ? 5.653 4.845 -1.759 1.00 84.88 81 ILE A O 1
ATOM 638 N N . LYS A 1 82 ? 5.114 5.936 0.130 1.00 84.81 82 LYS A N 1
ATOM 639 C CA . LYS A 1 82 ? 4.445 4.785 0.759 1.00 84.81 82 LYS A CA 1
ATOM 640 C C . LYS A 1 82 ? 3.274 4.284 -0.080 1.00 84.81 82 LYS A C 1
ATOM 642 O O . LYS A 1 82 ? 3.101 3.079 -0.225 1.00 84.81 82 LYS A O 1
ATOM 647 N N . ARG A 1 83 ? 2.509 5.192 -0.693 1.00 86.38 83 ARG A N 1
ATOM 648 C CA . ARG A 1 83 ? 1.393 4.838 -1.573 1.00 86.38 83 ARG A CA 1
ATOM 649 C C . ARG A 1 83 ? 1.859 4.038 -2.785 1.00 86.38 83 ARG A C 1
ATOM 651 O O . ARG A 1 83 ? 1.215 3.053 -3.116 1.00 86.38 83 ARG A O 1
ATOM 658 N N . LEU A 1 84 ? 2.999 4.389 -3.389 1.00 88.81 84 LEU A N 1
ATOM 659 C CA . LEU A 1 84 ? 3.541 3.652 -4.539 1.00 88.81 84 LEU A CA 1
ATOM 660 C C . LEU A 1 84 ? 3.783 2.167 -4.233 1.00 88.81 84 LEU A C 1
ATOM 662 O O . LEU A 1 84 ? 3.662 1.348 -5.136 1.00 88.81 84 LEU A O 1
ATOM 666 N N . ARG A 1 85 ? 4.088 1.811 -2.977 1.00 89.94 85 ARG A N 1
ATOM 667 C CA . ARG A 1 85 ? 4.310 0.416 -2.548 1.00 89.94 85 ARG A CA 1
ATOM 668 C C . ARG A 1 85 ? 3.038 -0.427 -2.517 1.00 89.94 85 ARG A C 1
ATOM 670 O O . ARG A 1 85 ? 3.121 -1.647 -2.544 1.00 89.94 85 ARG A O 1
ATOM 677 N N . VAL A 1 86 ? 1.875 0.215 -2.441 1.00 87.31 86 VAL A N 1
ATOM 678 C CA . VAL A 1 86 ? 0.559 -0.445 -2.395 1.00 87.31 86 VAL A CA 1
ATOM 679 C C . VAL A 1 86 ? -0.306 -0.123 -3.612 1.00 87.31 86 VAL A C 1
ATOM 681 O O . VAL A 1 86 ? -1.480 -0.490 -3.655 1.00 87.31 86 VAL A O 1
ATOM 684 N N . SER A 1 87 ? 0.261 0.566 -4.601 1.00 88.12 87 SER A N 1
ATOM 685 C CA . SER A 1 87 ? -0.383 0.855 -5.875 1.00 88.12 87 SER A CA 1
ATOM 686 C C . SER A 1 87 ? 0.123 -0.129 -6.934 1.00 88.12 87 SER A C 1
ATOM 688 O O . SER A 1 87 ? 1.336 -0.176 -7.165 1.00 88.12 87 SER A O 1
ATOM 690 N N . PRO A 1 88 ? -0.769 -0.899 -7.584 1.00 89.12 88 PRO A N 1
ATOM 691 C CA . PRO A 1 88 ? -0.389 -1.718 -8.732 1.00 89.12 88 PRO A CA 1
ATOM 692 C C . PRO A 1 88 ? 0.048 -0.822 -9.896 1.00 89.12 88 PRO A C 1
ATOM 694 O O . PRO A 1 88 ? -0.302 0.358 -9.928 1.00 89.12 88 PRO A O 1
ATOM 697 N N . ILE A 1 89 ? 0.790 -1.381 -10.852 1.00 89.81 89 ILE A N 1
ATOM 698 C CA . ILE A 1 89 ? 1.159 -0.691 -12.095 1.00 89.81 89 ILE A CA 1
ATOM 699 C C . ILE A 1 89 ? -0.086 -0.620 -12.999 1.00 89.81 89 ILE A C 1
ATOM 701 O O . ILE A 1 89 ? -0.550 -1.669 -13.443 1.00 89.81 89 ILE A O 1
ATOM 705 N N . PRO A 1 90 ? -0.654 0.565 -13.288 1.00 82.56 90 PRO A N 1
ATOM 706 C CA . PRO A 1 90 ? -1.751 0.667 -14.237 1.00 82.56 90 PRO A CA 1
ATOM 707 C C . PRO A 1 90 ? -1.225 0.725 -15.676 1.00 82.56 90 PRO A C 1
ATOM 709 O O . PRO A 1 90 ? -0.095 1.143 -15.938 1.00 82.56 90 PRO A O 1
ATOM 712 N N . ASP A 1 91 ? -2.061 0.311 -16.627 1.00 75.62 91 ASP A N 1
ATOM 713 C CA . ASP A 1 91 ? -1.674 0.171 -18.036 1.00 75.62 91 ASP A CA 1
ATOM 714 C C . ASP A 1 91 ? -1.253 1.487 -18.708 1.00 75.62 91 ASP A C 1
ATOM 716 O O . ASP A 1 91 ? -0.496 1.460 -19.684 1.00 75.62 91 ASP A O 1
ATOM 720 N N . ASP A 1 92 ? -1.747 2.619 -18.203 1.00 79.50 92 ASP A N 1
ATOM 721 C CA . ASP A 1 92 ? -1.503 3.979 -18.693 1.00 79.50 92 ASP A CA 1
ATOM 722 C C . ASP A 1 92 ? -0.274 4.654 -18.058 1.00 79.50 92 ASP A C 1
ATOM 724 O O . ASP A 1 92 ? 0.170 5.705 -18.527 1.00 79.50 92 ASP A O 1
ATOM 728 N N . ALA A 1 93 ? 0.319 4.041 -17.028 1.00 76.19 93 ALA A N 1
ATOM 729 C CA . ALA A 1 93 ? 1.593 4.477 -16.458 1.00 76.19 93 ALA A CA 1
ATOM 730 C C . ALA A 1 93 ? 2.793 4.153 -17.358 1.00 76.19 93 ALA A C 1
ATOM 732 O O . ALA A 1 93 ? 3.891 4.663 -17.131 1.00 76.19 93 ALA A O 1
ATOM 733 N N . LEU A 1 94 ? 2.600 3.281 -18.347 1.00 83.50 94 LEU A N 1
ATOM 734 C CA . LEU A 1 94 ? 3.648 2.771 -19.220 1.00 83.50 94 LEU A CA 1
ATOM 735 C C . LEU A 1 94 ? 3.643 3.510 -20.559 1.00 83.50 94 LEU A C 1
ATOM 737 O O . LEU A 1 94 ? 2.602 3.944 -21.049 1.00 83.50 94 LEU A O 1
ATOM 741 N N . GLY A 1 95 ? 4.815 3.627 -21.178 1.00 80.06 95 GLY A N 1
ATOM 742 C CA . GLY A 1 95 ? 4.911 4.059 -22.566 1.00 80.06 95 GLY A CA 1
ATOM 743 C C . GLY A 1 95 ? 4.242 3.059 -23.512 1.00 80.06 95 GLY A C 1
ATOM 744 O O . GLY A 1 95 ? 4.171 1.860 -23.231 1.00 80.06 95 GLY A O 1
ATOM 745 N N . ASP A 1 96 ? 3.791 3.552 -24.665 1.00 80.12 96 ASP A N 1
ATOM 746 C CA . ASP A 1 96 ? 3.202 2.707 -25.714 1.00 80.12 96 ASP A CA 1
ATOM 747 C C . ASP A 1 96 ? 4.251 1.820 -26.408 1.00 80.12 96 ASP A C 1
ATOM 749 O O . ASP A 1 96 ? 3.914 0.808 -27.026 1.00 80.12 96 ASP A O 1
ATOM 753 N N . ASP A 1 97 ? 5.531 2.171 -26.274 1.00 85.44 97 ASP A N 1
ATOM 754 C CA . ASP A 1 97 ? 6.641 1.438 -26.868 1.00 85.44 97 ASP A CA 1
ATOM 755 C C . ASP A 1 97 ? 6.972 0.165 -26.079 1.00 85.44 97 ASP A C 1
ATOM 757 O O . ASP A 1 97 ? 7.130 0.168 -24.852 1.00 85.44 97 ASP A O 1
ATOM 761 N N . THR A 1 98 ? 7.194 -0.923 -26.812 1.00 87.81 98 THR A N 1
ATOM 762 C CA . THR A 1 98 ? 7.784 -2.146 -26.265 1.00 87.81 98 THR A CA 1
ATOM 763 C C . THR A 1 98 ? 9.301 -2.110 -26.377 1.00 87.81 98 THR A C 1
ATOM 765 O O . THR A 1 98 ? 9.842 -1.786 -27.437 1.00 87.81 98 THR A O 1
ATOM 768 N N . VAL A 1 99 ? 9.995 -2.510 -25.316 1.00 87.06 99 VAL A N 1
ATOM 769 C CA . VAL A 1 99 ? 11.458 -2.591 -25.281 1.00 87.06 99 VAL A CA 1
ATOM 770 C C . VAL A 1 99 ? 11.883 -4.055 -25.247 1.00 87.06 99 VAL A C 1
ATOM 772 O O . VAL A 1 99 ? 11.323 -4.867 -24.512 1.00 87.06 99 VAL A O 1
ATOM 775 N N . ALA A 1 100 ? 12.866 -4.413 -26.074 1.00 86.69 100 ALA A N 1
ATOM 776 C CA . ALA A 1 100 ? 13.442 -5.751 -26.063 1.00 86.69 100 ALA A CA 1
ATOM 777 C C . ALA A 1 100 ? 14.260 -5.975 -24.784 1.00 86.69 100 ALA A C 1
ATOM 779 O O . ALA A 1 100 ? 14.875 -5.048 -24.258 1.00 86.69 100 ALA A O 1
ATOM 780 N N . ALA A 1 101 ? 14.310 -7.221 -24.311 1.00 84.38 101 ALA A N 1
ATOM 781 C CA . ALA A 1 101 ? 15.243 -7.585 -23.254 1.00 84.38 101 ALA A CA 1
ATOM 782 C C . ALA A 1 101 ? 16.684 -7.328 -23.729 1.00 84.38 101 ALA A C 1
ATOM 784 O O . ALA A 1 101 ? 17.030 -7.614 -24.878 1.00 84.38 101 ALA A O 1
ATOM 785 N N . GLY A 1 102 ? 17.527 -6.795 -22.850 1.00 82.12 102 GLY A N 1
ATOM 786 C CA . GLY A 1 102 ? 18.903 -6.476 -23.202 1.00 82.12 102 GLY A CA 1
ATOM 787 C C . GLY A 1 102 ? 19.725 -5.969 -22.019 1.00 82.12 102 GLY A C 1
ATOM 788 O O . GLY A 1 102 ? 19.177 -5.716 -20.945 1.00 82.12 102 GLY A O 1
ATOM 789 N N . PRO A 1 103 ? 21.048 -5.823 -22.201 1.00 77.25 103 PRO A N 1
ATOM 790 C CA . PRO A 1 103 ? 21.932 -5.292 -21.170 1.00 77.25 103 PRO A CA 1
ATOM 791 C C . PRO A 1 103 ? 21.488 -3.887 -20.738 1.00 77.25 103 PRO A C 1
ATOM 793 O O . PRO A 1 103 ? 21.248 -3.030 -21.586 1.00 77.25 103 PRO A O 1
ATOM 796 N N . GLY A 1 104 ? 21.375 -3.653 -19.428 1.00 80.69 104 GLY A N 1
ATOM 797 C CA . GLY A 1 104 ? 20.973 -2.354 -18.870 1.00 80.69 104 GLY A CA 1
ATOM 798 C C . GLY A 1 104 ? 19.461 -2.090 -18.839 1.00 80.69 104 GLY A C 1
ATOM 799 O O . GLY A 1 104 ? 19.057 -0.991 -18.455 1.00 80.69 104 GLY A O 1
ATOM 800 N N . VAL A 1 105 ? 18.632 -3.072 -19.216 1.00 85.50 105 VAL A N 1
ATOM 801 C CA . VAL A 1 105 ? 17.177 -3.068 -18.997 1.00 85.50 105 VAL A CA 1
ATOM 802 C C . VAL A 1 105 ? 16.867 -3.945 -17.788 1.00 85.50 105 VAL A C 1
ATOM 804 O O . VAL A 1 105 ? 17.323 -5.086 -17.717 1.00 85.50 105 VAL A O 1
ATOM 807 N N . ILE A 1 106 ? 16.093 -3.415 -16.841 1.00 91.94 106 ILE A N 1
ATOM 808 C CA . ILE A 1 106 ? 15.634 -4.171 -15.671 1.00 91.94 106 ILE A CA 1
ATOM 809 C C . ILE A 1 106 ? 14.196 -4.627 -15.909 1.00 91.94 106 ILE A C 1
ATOM 811 O O . ILE A 1 106 ? 13.324 -3.811 -16.211 1.00 91.94 106 ILE A O 1
ATOM 815 N N . ASP A 1 107 ? 13.962 -5.930 -15.763 1.00 92.62 107 ASP A N 1
ATOM 816 C CA . ASP A 1 107 ? 12.638 -6.532 -15.888 1.00 92.62 107 ASP A CA 1
ATOM 817 C C . ASP A 1 107 ? 11.862 -6.434 -14.574 1.00 92.62 107 ASP A C 1
ATOM 819 O O . ASP A 1 107 ? 12.359 -6.798 -13.508 1.00 92.62 107 ASP A O 1
ATOM 823 N N . VAL A 1 108 ? 10.616 -5.980 -14.674 1.00 93.06 108 VAL A N 1
ATOM 824 C CA . VAL A 1 108 ? 9.674 -5.843 -13.562 1.00 93.06 108 VAL A CA 1
ATOM 825 C C . VAL A 1 108 ? 8.400 -6.621 -13.912 1.00 93.06 108 VAL A C 1
ATOM 827 O O . VAL A 1 108 ? 7.874 -6.458 -15.014 1.00 93.06 108 VAL A O 1
ATOM 830 N N . PRO A 1 109 ? 7.886 -7.504 -13.043 1.00 93.00 109 PRO A N 1
ATOM 831 C CA . PRO A 1 109 ? 6.584 -8.138 -13.258 1.00 93.00 109 PRO A CA 1
ATOM 832 C C . PRO A 1 109 ? 5.444 -7.109 -13.255 1.00 93.00 109 PRO A C 1
ATOM 834 O O . PRO A 1 109 ? 5.477 -6.158 -12.481 1.00 93.00 109 PRO A O 1
ATOM 837 N N . ASP A 1 110 ? 4.402 -7.316 -14.057 1.00 90.62 110 ASP A N 1
ATOM 838 C CA . ASP A 1 110 ? 3.168 -6.511 -14.028 1.00 90.62 110 ASP A CA 1
ATOM 839 C C . ASP A 1 110 ? 2.414 -6.598 -12.688 1.00 90.62 110 ASP A C 1
ATOM 841 O O . ASP A 1 110 ? 1.702 -5.673 -12.304 1.00 90.62 110 ASP A O 1
ATOM 845 N N . THR A 1 111 ? 2.633 -7.674 -11.932 1.00 90.94 111 THR A N 1
ATOM 846 C CA . THR A 1 111 ? 2.133 -7.841 -10.562 1.00 90.94 111 THR A CA 1
ATOM 847 C C . THR A 1 111 ? 2.891 -7.017 -9.520 1.00 90.94 111 THR A C 1
ATOM 849 O O . THR A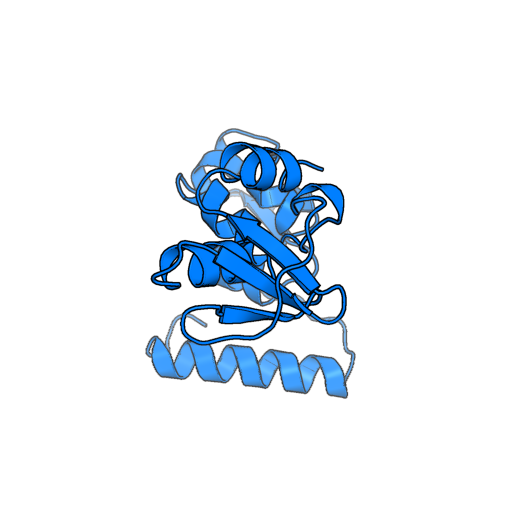 1 111 ? 2.522 -7.049 -8.347 1.00 90.94 111 THR A O 1
ATOM 852 N N . ALA A 1 112 ? 3.989 -6.356 -9.894 1.00 92.62 112 ALA A N 1
ATOM 853 C CA . ALA A 1 112 ? 4.772 -5.539 -8.976 1.00 92.62 112 ALA A CA 1
ATOM 854 C C . ALA A 1 112 ? 4.081 -4.199 -8.671 1.00 92.62 112 ALA A C 1
ATOM 856 O O . ALA A 1 112 ? 3.080 -3.820 -9.285 1.00 92.62 112 ALA A O 1
ATOM 857 N N . SER A 1 113 ? 4.623 -3.469 -7.699 1.00 91.69 113 SER A N 1
ATOM 858 C CA . SER A 1 113 ? 4.110 -2.152 -7.330 1.00 91.69 113 SER A CA 1
ATOM 859 C C . SER A 1 113 ? 4.722 -1.035 -8.186 1.00 91.69 113 SER A C 1
ATOM 861 O O . SER A 1 113 ? 5.800 -1.183 -8.770 1.00 91.69 113 SER A O 1
ATOM 863 N N . LEU A 1 114 ? 4.078 0.136 -8.208 1.00 90.56 114 LEU A N 1
ATOM 864 C CA . LEU A 1 114 ? 4.666 1.346 -8.801 1.00 90.56 114 LEU A CA 1
ATOM 865 C C . LEU A 1 114 ? 6.004 1.727 -8.152 1.00 90.56 114 LEU A C 1
ATOM 867 O O . LEU A 1 114 ? 6.858 2.321 -8.809 1.00 90.56 114 LEU A O 1
ATOM 871 N N . TYR A 1 115 ? 6.202 1.386 -6.875 1.00 90.75 115 TYR A N 1
ATOM 872 C CA . TYR A 1 115 ? 7.481 1.583 -6.197 1.00 90.75 115 TYR A CA 1
ATOM 873 C C . TYR A 1 115 ? 8.584 0.728 -6.823 1.00 90.75 115 TYR A C 1
ATOM 875 O O . TYR A 1 115 ? 9.662 1.249 -7.102 1.00 90.75 115 TYR A O 1
ATOM 883 N N . ASP A 1 116 ? 8.310 -0.552 -7.082 1.00 92.06 116 ASP A N 1
ATOM 884 C CA . ASP A 1 116 ? 9.278 -1.471 -7.690 1.00 92.06 116 ASP A CA 1
ATOM 885 C C . ASP A 1 116 ? 9.631 -1.026 -9.110 1.00 92.06 116 ASP A C 1
ATOM 887 O O . ASP A 1 116 ? 10.804 -1.003 -9.487 1.00 92.06 116 ASP A O 1
ATOM 891 N N . LEU A 1 117 ? 8.625 -0.586 -9.872 1.00 90.56 117 LEU A N 1
ATOM 892 C CA . LEU A 1 117 ? 8.817 -0.043 -11.212 1.00 90.56 117 LEU A CA 1
ATOM 893 C C . LEU A 1 117 ? 9.694 1.215 -11.199 1.00 90.56 117 LEU A C 1
ATOM 895 O O . LEU A 1 117 ? 10.650 1.311 -11.970 1.00 90.56 117 LEU A O 1
ATOM 899 N N . LEU A 1 118 ? 9.408 2.170 -10.310 1.00 89.06 118 LEU A N 1
ATOM 900 C CA . LEU A 1 118 ? 10.214 3.382 -10.161 1.00 89.06 118 LEU A CA 1
ATOM 901 C C . LEU A 1 118 ? 11.647 3.049 -9.724 1.00 89.06 118 LEU A C 1
ATOM 903 O O . LEU A 1 118 ? 12.599 3.581 -10.293 1.00 89.06 118 LEU A O 1
ATOM 907 N N . ALA A 1 119 ? 11.812 2.151 -8.749 1.00 90.81 119 ALA A N 1
ATOM 908 C CA . ALA A 1 119 ? 13.120 1.721 -8.268 1.00 90.81 119 ALA A CA 1
ATOM 909 C C . ALA A 1 119 ? 13.950 1.074 -9.386 1.00 90.81 119 ALA A C 1
ATOM 911 O O . ALA A 1 119 ? 15.102 1.457 -9.586 1.00 90.81 119 ALA A O 1
ATOM 912 N N . ALA A 1 120 ? 13.355 0.163 -10.160 1.00 90.88 120 ALA A N 1
ATOM 913 C CA . ALA A 1 120 ? 13.995 -0.451 -11.320 1.00 90.88 120 ALA A CA 1
ATOM 914 C C . ALA A 1 120 ? 14.378 0.592 -12.379 1.00 90.88 120 ALA A C 1
ATOM 916 O O . ALA A 1 120 ? 15.483 0.564 -12.913 1.00 90.88 120 ALA A O 1
ATOM 917 N N . THR A 1 121 ? 13.498 1.557 -12.640 1.00 89.31 121 THR A N 1
ATOM 918 C CA . THR A 1 121 ? 13.735 2.618 -13.628 1.00 89.31 121 THR A CA 1
ATOM 919 C C . THR A 1 121 ? 14.918 3.510 -13.234 1.00 89.31 121 THR A C 1
ATOM 921 O O . THR A 1 121 ? 15.713 3.888 -14.090 1.00 89.31 121 THR A O 1
ATOM 924 N N . LEU A 1 122 ? 15.067 3.821 -11.941 1.00 88.56 122 LEU A N 1
ATOM 925 C CA . LEU A 1 122 ? 16.182 4.613 -11.407 1.00 88.56 122 LEU A CA 1
ATOM 926 C C . LEU A 1 122 ? 17.503 3.832 -11.324 1.00 88.56 122 LEU A C 1
ATOM 928 O O . LEU A 1 122 ? 18.569 4.440 -11.372 1.00 88.56 122 LEU A O 1
ATOM 932 N N . GLN A 1 123 ? 17.444 2.508 -11.162 1.00 88.19 123 GLN A N 1
ATOM 933 C CA . GLN A 1 123 ? 18.625 1.637 -11.112 1.00 88.19 123 GLN A CA 1
ATOM 934 C C . GLN A 1 123 ? 19.138 1.249 -12.499 1.00 88.19 123 GLN A C 1
ATOM 936 O O . GLN A 1 123 ? 20.323 0.961 -12.657 1.00 88.19 123 GLN A O 1
ATOM 941 N N . ALA A 1 124 ? 18.258 1.214 -13.499 1.00 86.50 124 ALA A N 1
ATOM 942 C CA . ALA A 1 124 ? 18.638 0.920 -14.866 1.00 86.50 124 ALA A CA 1
ATOM 943 C C . ALA A 1 124 ? 19.565 2.022 -15.397 1.00 86.50 124 ALA A C 1
ATOM 945 O O . ALA A 1 124 ? 19.182 3.188 -15.460 1.00 86.50 124 ALA A O 1
ATOM 946 N N . GLU A 1 125 ? 20.764 1.656 -15.853 1.00 79.88 125 GLU A N 1
ATOM 947 C CA . GLU A 1 125 ? 21.710 2.604 -16.469 1.00 79.88 125 GLU A CA 1
ATOM 948 C C . GLU A 1 125 ? 21.117 3.291 -17.710 1.00 79.88 125 GLU A C 1
ATOM 950 O O . GLU A 1 125 ? 21.448 4.431 -18.025 1.00 79.88 125 GLU A O 1
ATOM 955 N N . SER A 1 126 ? 20.203 2.601 -18.398 1.00 80.19 126 SER A N 1
ATOM 956 C CA . SER A 1 126 ? 19.442 3.137 -19.528 1.00 80.19 126 SER A CA 1
ATOM 957 C C . SER A 1 126 ? 18.352 4.138 -19.116 1.00 80.19 126 SER A C 1
ATOM 959 O O . SER A 1 126 ? 17.820 4.845 -19.973 1.00 80.19 126 SER A O 1
ATOM 961 N N . GLY A 1 127 ? 17.992 4.183 -17.829 1.00 83.19 127 GLY A N 1
ATOM 962 C CA . GLY A 1 127 ? 16.822 4.889 -17.312 1.00 83.19 127 GLY A CA 1
ATOM 963 C C . GLY A 1 127 ? 15.491 4.255 -17.730 1.00 83.19 127 GLY A C 1
ATOM 964 O O . GLY A 1 127 ? 14.478 4.959 -17.770 1.00 83.19 127 GLY A O 1
ATOM 965 N N . ILE A 1 128 ? 15.501 2.969 -18.110 1.00 86.38 128 ILE A N 1
ATOM 966 C CA . ILE A 1 128 ? 14.346 2.230 -18.633 1.00 86.38 128 ILE A CA 1
ATOM 967 C C . ILE A 1 128 ? 14.149 0.930 -17.845 1.00 86.38 128 ILE A C 1
ATOM 969 O O . ILE A 1 128 ? 15.035 0.074 -17.805 1.00 86.38 128 ILE A O 1
ATOM 973 N N . ALA A 1 129 ? 12.948 0.747 -17.299 1.00 90.94 129 ALA A N 1
ATOM 974 C CA . ALA A 1 129 ? 12.468 -0.544 -16.815 1.00 90.94 129 ALA A CA 1
ATOM 975 C C . ALA A 1 129 ? 11.470 -1.148 -17.811 1.00 90.94 129 ALA A C 1
ATOM 977 O O . ALA A 1 129 ? 10.689 -0.428 -18.437 1.00 90.94 129 ALA A O 1
ATOM 978 N N . ARG A 1 130 ? 11.484 -2.475 -17.957 1.00 92.44 130 ARG A N 1
ATOM 979 C CA . ARG A 1 130 ? 10.566 -3.221 -18.825 1.00 92.44 130 ARG A CA 1
ATOM 980 C C . ARG A 1 130 ? 9.573 -4.003 -17.981 1.00 92.44 130 ARG A C 1
ATOM 982 O O . ARG A 1 130 ? 9.966 -4.857 -17.192 1.00 92.44 130 ARG A O 1
ATOM 989 N N . VAL A 1 131 ? 8.285 -3.762 -18.192 1.00 92.19 131 VAL A N 1
ATOM 990 C CA . VAL A 1 131 ? 7.220 -4.538 -17.557 1.00 92.19 131 VAL A CA 1
ATOM 991 C C . VAL A 1 131 ? 7.005 -5.841 -18.321 1.00 92.19 131 VAL A C 1
ATOM 993 O O . VAL A 1 131 ? 6.939 -5.860 -19.549 1.00 92.19 131 VAL A O 1
ATOM 996 N N . THR A 1 132 ? 6.903 -6.952 -17.602 1.00 91.19 132 THR A N 1
ATOM 997 C CA . THR A 1 132 ? 6.694 -8.294 -18.158 1.00 91.19 132 THR A CA 1
ATOM 998 C C . THR A 1 132 ? 5.338 -8.847 -17.719 1.00 91.19 132 THR A C 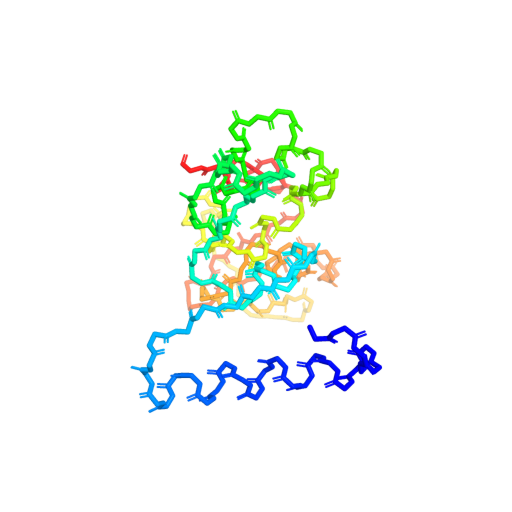1
ATOM 1000 O O . THR A 1 132 ? 4.944 -8.599 -16.585 1.00 91.19 132 THR A O 1
ATOM 1003 N N . PRO A 1 133 ? 4.609 -9.573 -18.593 1.00 88.00 133 PRO A N 1
ATOM 1004 C CA . PRO A 1 133 ? 5.014 -10.059 -19.917 1.00 88.00 133 PRO A CA 1
ATOM 1005 C C . PRO A 1 133 ? 4.759 -9.073 -21.072 1.00 88.00 133 PRO A C 1
ATOM 1007 O O . PRO A 1 133 ? 5.151 -9.368 -22.198 1.00 88.00 133 PRO A O 1
ATOM 1010 N N . SER A 1 134 ? 4.128 -7.920 -20.818 1.00 86.75 134 SER A N 1
ATOM 1011 C CA . SER A 1 134 ? 3.712 -6.965 -21.862 1.00 86.75 134 SER A CA 1
ATOM 1012 C C . SER A 1 134 ? 4.867 -6.415 -22.709 1.00 86.75 134 SER A C 1
ATOM 1014 O O . SER A 1 134 ? 4.668 -6.045 -23.863 1.00 86.75 134 SER A O 1
ATOM 1016 N N . GLY A 1 135 ? 6.076 -6.353 -22.147 1.00 87.56 135 GLY A N 1
ATOM 1017 C CA . GLY A 1 135 ? 7.259 -5.775 -22.782 1.00 87.56 135 GLY A CA 1
ATOM 1018 C C . GLY A 1 135 ? 7.237 -4.247 -22.846 1.00 87.56 135 GLY A C 1
ATOM 1019 O O . GLY A 1 135 ? 8.163 -3.665 -23.409 1.00 87.56 135 GLY A O 1
ATOM 1020 N N . LYS A 1 136 ? 6.208 -3.600 -22.286 1.00 89.19 136 LYS A N 1
ATOM 1021 C CA . LYS A 1 136 ? 6.083 -2.140 -22.246 1.00 89.19 136 LYS A CA 1
ATOM 1022 C C . LYS A 1 136 ? 7.158 -1.521 -21.356 1.00 89.19 136 LYS A C 1
ATOM 1024 O O . LYS A 1 136 ? 7.589 -2.131 -20.376 1.00 89.19 136 LYS A O 1
ATOM 1029 N N . ALA A 1 137 ? 7.574 -0.305 -21.684 1.00 85.88 137 ALA A N 1
AT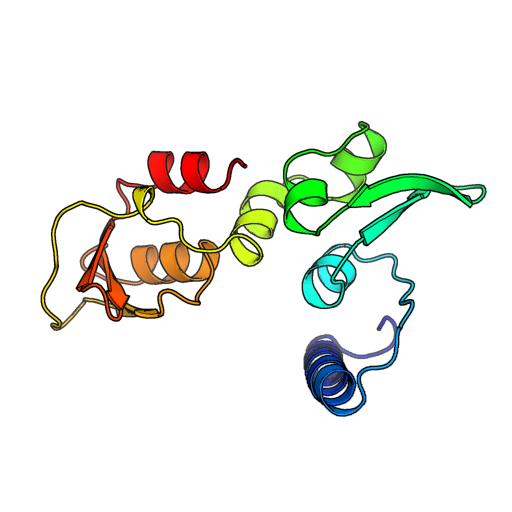OM 1030 C CA . ALA A 1 137 ? 8.616 0.402 -20.951 1.00 85.88 137 ALA A CA 1
ATOM 1031 C C . ALA A 1 137 ? 8.072 1.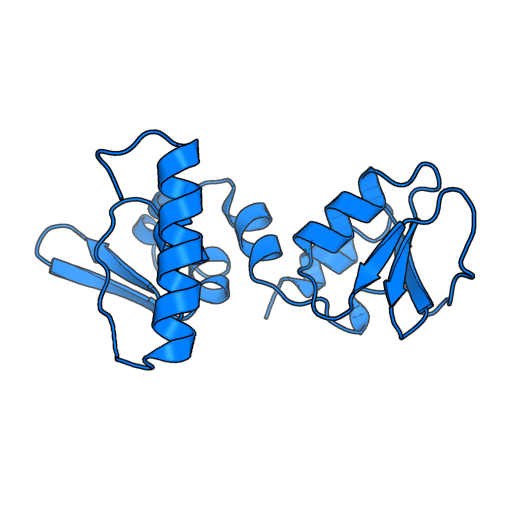474 -20.002 1.00 85.88 137 ALA A C 1
ATOM 1033 O O . ALA A 1 137 ? 7.123 2.182 -20.330 1.00 85.88 137 ALA A O 1
ATOM 1034 N N . ALA A 1 138 ? 8.746 1.641 -18.866 1.00 84.19 138 ALA A N 1
ATOM 1035 C CA . ALA A 1 138 ? 8.669 2.829 -18.023 1.00 84.19 138 ALA A CA 1
ATOM 1036 C C . ALA A 1 138 ? 10.022 3.546 -18.040 1.00 84.19 138 ALA A C 1
ATOM 1038 O O . ALA A 1 138 ? 11.073 2.899 -17.988 1.00 84.19 138 ALA A O 1
ATOM 1039 N N . ARG A 1 139 ? 10.009 4.877 -18.139 1.00 83.19 139 ARG A N 1
ATOM 1040 C CA . ARG A 1 139 ? 11.217 5.709 -18.212 1.00 83.19 139 ARG A CA 1
ATOM 1041 C C . ARG A 1 139 ? 11.263 6.690 -17.050 1.00 83.19 139 ARG A C 1
ATOM 1043 O O . ARG A 1 139 ? 10.231 7.095 -16.528 1.00 83.19 139 ARG A O 1
ATOM 1050 N N . VAL A 1 140 ? 12.457 7.166 -16.691 1.00 71.50 140 VAL A N 1
ATOM 1051 C CA . VAL A 1 140 ? 12.608 8.213 -15.652 1.00 71.50 140 VAL A CA 1
ATOM 1052 C C . VAL A 1 140 ? 11.794 9.476 -15.996 1.00 71.50 140 VAL A C 1
ATOM 1054 O O . VAL A 1 140 ? 11.297 10.156 -15.106 1.00 71.50 140 VAL A O 1
ATOM 1057 N N . GLY A 1 141 ? 11.596 9.777 -17.285 1.00 64.75 141 GLY A N 1
ATOM 1058 C CA . GLY A 1 141 ? 10.750 10.889 -17.741 1.00 64.75 141 GLY A CA 1
ATOM 1059 C C . GLY A 1 141 ? 9.245 10.702 -17.503 1.00 64.75 141 GLY A C 1
ATOM 1060 O O . GLY A 1 141 ? 8.500 11.671 -17.594 1.00 64.75 141 GLY A O 1
ATOM 1061 N N . ASP A 1 142 ? 8.795 9.494 -17.157 1.00 70.00 142 ASP A N 1
ATOM 1062 C CA . ASP A 1 142 ? 7.389 9.184 -16.892 1.00 70.00 142 ASP A CA 1
ATOM 1063 C C . ASP A 1 142 ? 6.996 9.435 -15.424 1.00 70.00 142 ASP A C 1
ATOM 1065 O O . ASP A 1 142 ? 5.896 9.067 -15.024 1.00 70.00 142 ASP A O 1
ATOM 1069 N N . ILE A 1 143 ? 7.842 10.079 -14.602 1.00 68.50 143 ILE A N 1
ATOM 1070 C CA . ILE A 1 143 ? 7.531 10.363 -13.184 1.00 68.50 143 ILE A CA 1
ATOM 1071 C C . ILE A 1 143 ? 6.179 11.073 -13.028 1.00 68.50 143 ILE A C 1
ATOM 1073 O O . ILE A 1 143 ? 5.401 10.693 -12.155 1.00 68.50 143 ILE A O 1
ATOM 1077 N N . ASP A 1 144 ? 5.852 12.041 -13.889 1.00 66.56 144 ASP A N 1
ATOM 1078 C CA . ASP A 1 144 ? 4.551 12.721 -13.845 1.00 66.56 144 ASP A CA 1
ATOM 1079 C C . ASP A 1 144 ? 3.389 11.747 -14.099 1.00 66.56 144 ASP A C 1
ATOM 1081 O O . ASP A 1 144 ? 2.369 11.806 -13.407 1.00 66.56 144 ASP A O 1
ATOM 1085 N N . ARG A 1 145 ? 3.562 10.799 -15.031 1.00 66.88 145 ARG A N 1
ATOM 1086 C CA . ARG A 1 145 ? 2.585 9.736 -15.310 1.00 66.88 145 ARG A CA 1
ATOM 1087 C C . ARG A 1 145 ? 2.486 8.746 -14.159 1.00 66.88 145 ARG A C 1
ATOM 1089 O O . ARG A 1 145 ? 1.375 8.447 -13.756 1.00 66.88 145 ARG A O 1
ATOM 1096 N N . LEU A 1 146 ? 3.599 8.314 -13.566 1.00 65.75 146 LEU A N 1
ATOM 1097 C CA . LEU A 1 146 ? 3.619 7.426 -12.395 1.00 65.75 146 LEU A CA 1
ATOM 1098 C C . LEU A 1 146 ? 2.929 8.078 -11.182 1.00 65.75 146 LEU A C 1
ATOM 1100 O O . LEU A 1 146 ? 2.185 7.434 -10.438 1.00 65.75 146 LEU A O 1
ATOM 1104 N N . MET A 1 147 ? 3.123 9.387 -10.999 1.00 66.88 147 MET A N 1
ATOM 1105 C CA . MET A 1 147 ? 2.488 10.154 -9.927 1.00 66.88 147 MET A CA 1
ATOM 1106 C C . MET A 1 147 ? 0.989 10.363 -10.174 1.00 66.88 147 MET A C 1
ATOM 1108 O O . MET A 1 147 ? 0.208 10.283 -9.221 1.00 66.88 147 MET A O 1
ATOM 1112 N N . LEU A 1 148 ? 0.569 10.587 -11.424 1.00 65.69 148 LEU A N 1
ATOM 1113 C CA . LEU A 1 148 ? -0.842 10.630 -11.825 1.00 65.69 148 LEU A CA 1
ATOM 1114 C C . LEU A 1 148 ? -1.517 9.259 -11.689 1.00 65.69 148 LEU A C 1
ATOM 1116 O O . LEU A 1 148 ? -2.580 9.183 -11.087 1.00 65.69 148 LEU A O 1
ATOM 1120 N N . ALA A 1 149 ? -0.861 8.197 -12.144 1.00 62.00 149 ALA A N 1
ATOM 1121 C CA . ALA A 1 149 ? -1.293 6.802 -12.084 1.00 62.00 149 ALA A CA 1
ATOM 1122 C C . ALA A 1 149 ? -1.492 6.274 -10.656 1.00 62.00 149 ALA A C 1
ATOM 1124 O O . ALA A 1 149 ? -2.292 5.378 -10.415 1.00 62.00 149 ALA A O 1
ATOM 1125 N N . SER A 1 150 ? -0.770 6.831 -9.679 1.00 60.88 150 SER A N 1
ATOM 1126 C CA . SER A 1 150 ? -0.984 6.498 -8.265 1.00 60.88 150 SER A CA 1
ATOM 1127 C C . SER A 1 150 ? -2.223 7.176 -7.651 1.00 60.88 150 SER A C 1
ATOM 1129 O O . SER A 1 150 ? -2.535 6.933 -6.482 1.00 60.88 150 SER A O 1
ATOM 1131 N N . ARG A 1 151 ? -2.918 8.056 -8.389 1.00 65.19 151 ARG A N 1
ATOM 1132 C CA . ARG A 1 151 ? -4.236 8.596 -8.012 1.00 65.19 151 ARG A CA 1
ATOM 1133 C C . ARG A 1 151 ? -5.330 7.580 -8.419 1.00 65.19 151 ARG A C 1
ATOM 1135 O O . ARG A 1 151 ? -5.131 6.869 -9.393 1.00 65.19 151 ARG A O 1
ATOM 1142 N N . PRO A 1 152 ? -6.429 7.463 -7.659 1.00 54.19 152 PRO A N 1
ATOM 1143 C CA . PRO A 1 152 ? -7.510 6.517 -7.898 1.00 54.19 152 PRO A CA 1
ATOM 1144 C C . PRO A 1 152 ? -8.386 6.942 -9.075 1.00 54.19 152 PRO A C 1
ATOM 1146 O O . PRO A 1 152 ? -8.403 8.156 -9.397 1.00 54.19 152 PRO A O 1
#

Radius of gyration: 17.73 Å; chains: 1; bounding box: 35×37×50 Å

Foldseek 3Di:
DPPDDPVVVVVVLVVVQVVCVVVVDDDDDDDLDLLSCLSRHQWDFDADPPGDTQDIGGSLCLLQPPPDPVSVPSCHPCSLLSNQQVAQDDPQLFDPDADDDDPQEAEDESRGGLNVLCVRLVPRPVSWYAYPPVRTIHGPVSVVSSSVSSHD

Sequence (152 aa):
FGAVDPIARERLQDEFLALHDRVRKTVVLVTHDIDEAVKLGDRIAVMRQGGYLEQYDRPAAVLGFPTSDFVADFVGSDRAIKRLRVSPIPDDALGDDTVAAGPGVIDVPDTASLYDLLAATLQAESGIARVTPSGKAARVGDIDRLMLASRP

Secondary structure (DSSP, 8-state):
-TTS-HHHHHHHHHHHHHHHHHH--------S-HHHHHHH-SSEEEEETTTEEEEEE-HHHHHH--SSHHHHHHH-TTHHHHHHTTSB--TTSS-S-B----TTPEEEETTSBHHHHHHHHHHSTTSEEEEETT-BEEEGGGHHHHHHHT--